Protein AF-A0A5D6YC51-F1 (afdb_monomer_lite)

Foldseek 3Di:
DVCVVPVDPDDDDDLVCLQFVQCPPPVDGDDLLVRLLVLLLVCLLVVPDPVVNLVSNLSNQDDPPDDPPPDPDDPDPDPDPRDDNVCSVPDDDSLSVCVSSPCNVVSVVSVVVVQVVQVVVVQADPLVRDGHDDVVRVVVLCVDPVNVVSVCVVVVD

pLDDT: mean 88.33, std 17.02, range [35.0, 98.38]

Sequence (157 aa):
RVRELSGARSFLVARGALTNASIFRREGMLPYTDVVKEYLKAAAETGNLYHNTKYNLARMIPSRNLEPVGAGREVVSQSAASVSVADLHAIDDDRQMFALWDLQNCYDQTMDRFRAKARTLGLYCNACHVQLANEKEVALHNAGKKHKRRVRDVGAL

Structure (mmCIF, N/CA/C/O backbone):
data_AF-A0A5D6YC51-F1
#
_entry.id   AF-A0A5D6YC51-F1
#
loop_
_atom_site.group_PDB
_atom_site.id
_atom_site.type_symbol
_atom_site.label_atom_id
_atom_site.label_alt_id
_atom_site.label_comp_id
_atom_site.label_asym_id
_atom_site.label_entity_id
_atom_site.label_seq_id
_atom_site.pdbx_PDB_ins_code
_atom_site.Cartn_x
_atom_site.Cartn_y
_atom_site.Cartn_z
_atom_site.occupancy
_atom_site.B_iso_or_equiv
_atom_site.auth_seq_id
_atom_site.auth_comp_id
_atom_site.auth_asym_id
_atom_site.auth_atom_id
_atom_site.pdbx_PDB_model_num
ATOM 1 N N . ARG A 1 1 ? -25.758 0.175 23.228 1.00 77.12 1 ARG A N 1
ATOM 2 C CA . ARG A 1 1 ? -25.486 1.596 23.569 1.00 77.12 1 ARG A CA 1
ATOM 3 C C . ARG A 1 1 ? -25.733 2.596 22.430 1.00 77.12 1 ARG A C 1
ATOM 5 O O . ARG A 1 1 ? -26.756 3.254 22.472 1.00 77.12 1 ARG A O 1
ATOM 12 N N . VAL A 1 2 ? -24.876 2.753 21.403 1.00 86.19 2 VAL A N 1
ATOM 13 C CA . VAL A 1 2 ? -25.071 3.825 20.377 1.00 86.19 2 VAL A CA 1
ATOM 14 C C . VAL A 1 2 ? -26.384 3.666 19.590 1.00 86.19 2 VAL A C 1
ATOM 16 O O . VAL A 1 2 ? -27.072 4.648 19.322 1.00 86.19 2 VAL A O 1
ATOM 19 N N . ARG A 1 3 ? -26.774 2.422 19.285 1.00 88.94 3 ARG A N 1
ATOM 20 C CA . ARG A 1 3 ? -28.064 2.089 18.657 1.00 88.94 3 ARG A CA 1
ATOM 21 C C . ARG A 1 3 ? -29.269 2.516 19.497 1.00 88.94 3 ARG A C 1
ATOM 23 O O . ARG A 1 3 ? -30.167 3.151 18.966 1.00 88.94 3 ARG A O 1
ATOM 30 N N . GLU A 1 4 ? -29.261 2.208 20.792 1.00 93.62 4 GLU A N 1
ATOM 31 C CA . GLU A 1 4 ? -30.347 2.576 21.717 1.00 93.62 4 GLU A CA 1
ATOM 32 C C . GLU A 1 4 ? -30.450 4.093 21.888 1.00 93.62 4 GLU A C 1
ATOM 34 O O . GLU A 1 4 ? -31.548 4.629 21.900 1.00 93.62 4 GLU A O 1
ATOM 39 N N . LEU A 1 5 ? -29.310 4.789 21.971 1.00 94.88 5 LEU A N 1
ATOM 40 C CA . LEU A 1 5 ? -29.276 6.239 22.187 1.00 94.88 5 LEU A CA 1
ATOM 41 C C . LEU A 1 5 ? -29.723 7.0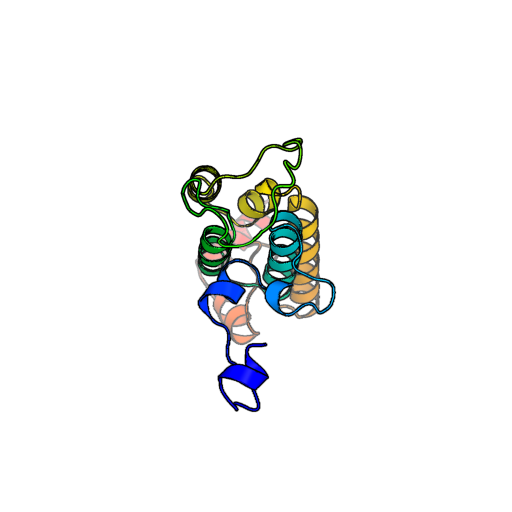48 20.965 1.00 94.88 5 LEU A C 1
ATOM 43 O O . LEU A 1 5 ? -30.289 8.122 21.119 1.00 94.88 5 LEU A O 1
ATOM 47 N N . SER A 1 6 ? -29.424 6.567 19.757 1.00 95.44 6 SER A N 1
ATOM 48 C CA . SER A 1 6 ? -29.693 7.314 18.519 1.00 95.44 6 SER A CA 1
ATOM 49 C C . SER A 1 6 ? -30.962 6.879 17.789 1.00 95.44 6 SER A C 1
ATOM 51 O O . SER A 1 6 ? -31.416 7.592 16.901 1.00 95.44 6 SER A O 1
ATOM 53 N N . GLY A 1 7 ? -31.490 5.684 18.074 1.00 96.19 7 GLY A N 1
ATOM 54 C CA . GLY A 1 7 ? -32.563 5.067 17.288 1.00 96.19 7 GLY A CA 1
ATOM 55 C C . GLY A 1 7 ? -32.157 4.666 15.860 1.00 96.19 7 GLY A C 1
ATOM 56 O O . GLY A 1 7 ? -32.982 4.143 15.111 1.00 96.19 7 GLY A O 1
ATOM 57 N N . ALA A 1 8 ? -30.899 4.874 15.453 1.00 96.56 8 ALA A N 1
ATOM 58 C CA . ALA A 1 8 ? -30.449 4.598 14.094 1.00 96.56 8 ALA A CA 1
ATOM 59 C C . ALA A 1 8 ? -30.197 3.099 13.850 1.00 96.56 8 ALA A C 1
ATOM 61 O O . ALA A 1 8 ? -29.685 2.367 14.702 1.00 96.56 8 ALA A O 1
ATOM 62 N N . ARG A 1 9 ? -30.521 2.630 12.636 1.00 93.81 9 ARG A N 1
ATOM 63 C CA . ARG A 1 9 ? -30.379 1.214 12.242 1.00 93.81 9 ARG A CA 1
ATOM 64 C C . ARG A 1 9 ? -28.948 0.832 11.848 1.00 93.81 9 ARG A C 1
ATOM 66 O O . ARG A 1 9 ? -28.584 -0.344 11.959 1.00 93.81 9 ARG A O 1
ATOM 73 N N . SER A 1 10 ? -28.154 1.797 11.406 1.00 93.69 10 SER A N 1
ATOM 74 C CA . SER A 1 10 ? -26.784 1.623 10.916 1.00 93.69 10 SER A CA 1
ATOM 75 C C . SER A 1 10 ? -25.958 2.877 11.182 1.00 93.69 10 SER A C 1
ATOM 77 O O . SER A 1 10 ? -26.509 3.964 11.341 1.00 93.69 10 SER A O 1
ATOM 79 N N . PHE A 1 11 ? -24.635 2.717 11.212 1.00 92.69 11 PHE A N 1
ATOM 80 C CA . PHE A 1 11 ? -23.693 3.776 11.562 1.00 92.69 11 PHE A CA 1
ATOM 81 C C . PHE A 1 11 ? -22.540 3.816 10.567 1.00 92.69 11 PHE A C 1
ATOM 83 O O . PHE A 1 11 ? -22.054 2.769 10.142 1.00 92.69 11 PHE A O 1
ATOM 90 N N . LEU A 1 12 ? -22.088 5.027 10.248 1.00 94.44 12 LEU A N 1
ATOM 91 C CA . LEU A 1 12 ? -20.850 5.277 9.522 1.00 94.44 12 LEU A CA 1
ATOM 92 C C . LEU A 1 12 ? -19.801 5.765 10.519 1.00 94.44 12 LEU A C 1
ATOM 94 O O . LEU A 1 12 ? -20.035 6.717 11.263 1.00 94.44 12 LEU A O 1
ATOM 98 N N . VAL A 1 13 ? -18.637 5.120 10.525 1.00 93.38 13 VAL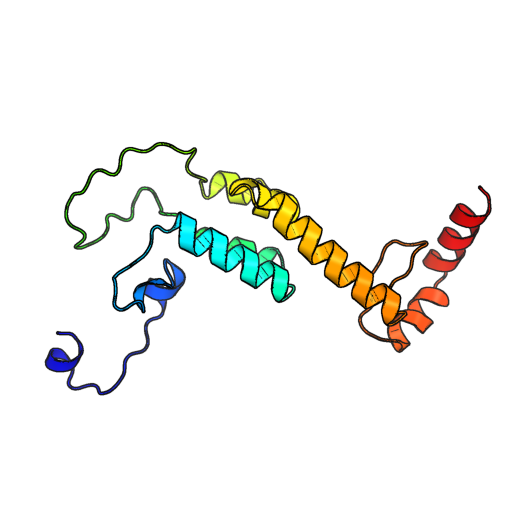 A N 1
ATOM 99 C CA . VAL A 1 13 ? -17.506 5.488 11.380 1.00 93.38 13 VAL A CA 1
ATOM 100 C C . VAL A 1 13 ? -16.348 5.902 10.480 1.00 93.38 13 VAL A C 1
ATOM 102 O O . VAL A 1 13 ? -15.846 5.087 9.718 1.00 93.38 13 VAL A O 1
ATOM 105 N N . ALA A 1 14 ? -15.935 7.171 10.562 1.00 93.25 14 ALA A N 1
ATOM 106 C CA . ALA A 1 14 ? -14.860 7.723 9.732 1.00 93.25 14 ALA A CA 1
ATOM 107 C C . ALA A 1 14 ? -13.536 7.837 10.508 1.00 93.25 14 ALA A C 1
ATOM 109 O O . ALA A 1 14 ? -12.683 6.963 10.414 1.00 93.25 14 ALA A O 1
ATOM 110 N N . ARG A 1 15 ? -13.368 8.883 11.332 1.00 90.50 15 ARG A N 1
ATOM 111 C CA . ARG A 1 15 ? -12.097 9.177 12.031 1.00 90.50 15 ARG A CA 1
ATOM 112 C C . ARG A 1 15 ? -11.571 8.012 12.877 1.00 90.50 15 ARG A C 1
ATOM 114 O O . ARG A 1 15 ? -10.389 7.713 12.803 1.00 90.50 15 ARG A O 1
ATOM 121 N N . GLY A 1 16 ? -12.446 7.330 13.621 1.00 89.75 16 GLY A N 1
ATOM 122 C CA . GLY A 1 16 ? -12.046 6.165 14.422 1.00 89.75 16 GLY A CA 1
ATOM 123 C C . GLY A 1 16 ? -11.516 5.008 13.568 1.00 89.75 16 GLY A C 1
ATOM 124 O O . GLY A 1 16 ? -10.517 4.394 13.923 1.00 89.75 16 GLY A O 1
ATOM 125 N N . ALA A 1 17 ? -12.131 4.772 12.406 1.00 93.69 17 ALA A N 1
ATOM 126 C CA . ALA A 1 17 ? -11.702 3.737 11.469 1.00 93.69 17 ALA A CA 1
ATOM 127 C C . ALA A 1 17 ? -10.396 4.097 10.742 1.00 93.69 17 ALA A C 1
ATOM 129 O O . ALA A 1 17 ? -9.606 3.203 10.457 1.00 93.69 17 ALA A O 1
ATOM 130 N N . LEU A 1 18 ? -10.145 5.389 10.483 1.00 92.12 18 LEU A N 1
ATOM 131 C CA . LEU A 1 18 ? -8.873 5.861 9.916 1.00 92.12 18 LEU A CA 1
ATOM 132 C C . LEU A 1 18 ? -7.691 5.611 10.858 1.00 92.12 18 LEU A C 1
ATOM 134 O O . LEU A 1 18 ? -6.608 5.271 10.396 1.00 92.12 18 LEU A O 1
ATOM 138 N N . THR A 1 19 ? -7.892 5.783 12.166 1.00 93.75 19 THR A N 1
ATOM 139 C CA . THR A 1 19 ? -6.842 5.524 13.160 1.00 93.75 19 THR A CA 1
ATOM 140 C C . THR A 1 19 ? -6.652 4.037 13.400 1.00 93.75 19 THR A C 1
ATOM 142 O O . THR A 1 19 ? -5.525 3.566 13.513 1.00 93.75 19 THR A O 1
ATOM 145 N N . ASN A 1 20 ? -7.743 3.278 13.483 1.00 95.31 20 ASN A N 1
ATOM 146 C CA . ASN A 1 20 ? -7.659 1.844 13.670 1.00 95.31 20 ASN A CA 1
ATOM 147 C C . ASN A 1 20 ? -8.907 1.154 13.099 1.00 95.31 20 ASN A C 1
ATOM 149 O O . ASN A 1 20 ? -9.976 1.134 13.714 1.00 95.31 20 ASN A O 1
ATOM 153 N N . ALA A 1 21 ? -8.746 0.533 11.929 1.00 95.94 21 ALA A N 1
ATOM 154 C CA . ALA A 1 21 ? -9.823 -0.163 11.228 1.00 95.94 21 ALA A CA 1
ATOM 155 C C . ALA A 1 21 ? -10.397 -1.354 12.019 1.00 95.94 21 ALA A C 1
ATOM 157 O O . ALA A 1 21 ? -11.519 -1.789 11.763 1.00 95.94 21 ALA A O 1
ATOM 158 N N . SER A 1 22 ? -9.678 -1.853 13.030 1.00 96.75 22 SER A N 1
ATOM 159 C CA . SER A 1 22 ? -10.166 -2.924 13.901 1.00 96.75 22 SER A CA 1
ATOM 160 C C . SER A 1 22 ? -11.309 -2.497 14.834 1.00 96.75 22 SER A C 1
ATOM 162 O O . SER A 1 22 ? -11.893 -3.354 15.489 1.00 96.75 22 SER A O 1
ATOM 164 N N . ILE A 1 23 ? -11.704 -1.215 14.843 1.00 94.56 23 ILE A N 1
ATOM 165 C CA . ILE A 1 23 ? -12.900 -0.715 15.549 1.00 94.56 23 ILE A CA 1
ATOM 166 C C . ILE A 1 23 ? -14.195 -1.457 15.171 1.00 94.56 23 ILE A C 1
ATOM 168 O O . ILE A 1 23 ? -15.165 -1.437 15.925 1.00 94.56 23 ILE A O 1
ATOM 172 N N . PHE A 1 24 ? -14.218 -2.126 14.016 1.00 94.94 24 PHE A N 1
ATOM 173 C CA . PHE A 1 24 ? -15.358 -2.924 13.563 1.00 94.94 24 PHE A CA 1
ATOM 174 C C . PHE A 1 24 ? -15.344 -4.383 14.050 1.00 94.94 24 PHE A C 1
ATOM 176 O O . PHE A 1 24 ? -16.310 -5.107 13.803 1.00 94.94 24 PHE A O 1
ATOM 183 N N . ARG A 1 25 ? -14.281 -4.837 14.727 1.00 95.69 25 ARG A N 1
ATOM 184 C CA . ARG A 1 25 ? -14.197 -6.198 15.275 1.00 95.69 25 ARG A CA 1
ATOM 185 C C . ARG A 1 25 ? -15.140 -6.366 16.459 1.00 95.69 25 ARG A C 1
ATOM 187 O O . ARG A 1 25 ? -15.223 -5.501 17.329 1.00 95.69 25 ARG A O 1
ATOM 194 N N . ARG A 1 26 ? -15.809 -7.518 16.524 1.00 93.00 26 ARG A N 1
ATOM 195 C CA . ARG A 1 26 ? -16.683 -7.856 17.659 1.00 93.00 26 ARG A CA 1
ATOM 196 C C . ARG A 1 26 ? -15.878 -8.175 18.915 1.00 93.00 26 ARG A C 1
ATOM 198 O O . ARG A 1 26 ? -16.332 -7.888 20.013 1.00 93.00 26 ARG A O 1
ATOM 205 N N . GLU A 1 27 ? -14.684 -8.727 18.733 1.00 95.62 27 GLU A N 1
ATOM 206 C CA . GLU A 1 27 ? -13.757 -9.172 19.777 1.00 95.62 27 GLU A CA 1
ATOM 207 C C . GLU A 1 27 ? -12.987 -8.009 20.421 1.00 95.62 27 GLU A C 1
ATOM 209 O O . GLU A 1 27 ? -12.218 -8.221 21.353 1.00 95.62 27 GLU A O 1
ATOM 214 N N . GLY A 1 28 ? -13.179 -6.786 19.921 1.00 92.38 28 GLY A N 1
ATOM 215 C CA . GLY A 1 28 ? -12.452 -5.600 20.350 1.00 92.38 28 GLY A CA 1
ATOM 216 C C . GLY A 1 28 ? -11.332 -5.197 19.394 1.00 92.38 28 GLY A C 1
ATOM 217 O O . GLY A 1 28 ? -11.000 -5.894 18.429 1.00 92.38 28 GLY A O 1
ATOM 218 N N . MET A 1 29 ? -10.784 -4.012 19.660 1.00 94.38 29 MET A N 1
ATOM 219 C CA . MET A 1 29 ? -9.730 -3.414 18.849 1.00 94.38 29 MET A CA 1
ATOM 220 C C . MET A 1 29 ? -8.413 -4.176 19.012 1.00 94.38 29 MET A C 1
ATOM 222 O O . MET A 1 29 ? -8.044 -4.578 20.111 1.00 94.38 29 MET A O 1
ATOM 226 N N . LEU A 1 30 ? -7.691 -4.328 17.908 1.00 95.38 30 LEU A N 1
ATOM 227 C CA . LEU A 1 30 ? -6.329 -4.844 17.881 1.00 95.38 30 LEU A CA 1
ATOM 228 C C . LEU A 1 30 ? -5.313 -3.733 18.182 1.00 95.38 30 LEU A C 1
ATOM 230 O O . LEU A 1 30 ? -5.593 -2.557 17.902 1.00 95.38 30 LEU A O 1
ATOM 234 N N . PRO A 1 31 ? -4.107 -4.094 18.657 1.00 94.94 31 PRO A N 1
ATOM 235 C CA . PRO A 1 31 ? -2.963 -3.192 18.670 1.00 94.94 31 PRO A CA 1
ATOM 236 C C . PRO A 1 31 ? -2.738 -2.549 17.294 1.00 94.94 31 PRO A C 1
ATOM 238 O O . PRO A 1 31 ? -2.859 -3.204 16.257 1.00 94.94 31 PRO A O 1
ATOM 241 N N . TYR A 1 32 ? -2.385 -1.258 17.269 1.00 93.44 32 TYR A N 1
ATOM 242 C CA . TYR A 1 32 ? -2.190 -0.534 16.004 1.00 93.44 32 TYR A CA 1
ATOM 243 C C . TYR A 1 32 ? -1.092 -1.169 15.136 1.00 93.44 32 TYR A C 1
ATOM 245 O O . TYR A 1 32 ? -1.184 -1.136 13.914 1.00 93.44 32 TYR A O 1
ATOM 253 N N . THR A 1 33 ? -0.079 -1.781 15.759 1.00 94.56 33 THR A N 1
ATOM 254 C CA . THR A 1 33 ? 1.021 -2.469 15.072 1.00 94.56 33 THR A CA 1
ATOM 255 C C . THR A 1 33 ? 0.519 -3.596 14.180 1.00 94.56 33 THR A C 1
ATOM 257 O O . THR A 1 33 ? 0.999 -3.748 13.059 1.00 94.56 33 THR A O 1
ATOM 260 N N . ASP A 1 34 ? -0.470 -4.355 14.646 1.00 95.69 34 ASP A N 1
ATOM 261 C CA . ASP A 1 34 ? -1.028 -5.484 13.901 1.00 95.69 34 ASP A CA 1
ATOM 262 C C . ASP A 1 34 ? -1.855 -4.974 12.720 1.00 95.69 34 ASP A C 1
ATOM 264 O O . ASP A 1 34 ? -1.739 -5.463 11.599 1.00 95.69 34 ASP A O 1
ATOM 268 N N . VAL A 1 35 ? -2.628 -3.914 12.956 1.00 97.00 35 VAL A N 1
ATOM 269 C CA . VAL A 1 35 ? -3.453 -3.253 11.937 1.00 97.00 35 VAL A CA 1
ATOM 270 C C . VAL A 1 35 ? -2.584 -2.641 10.841 1.00 97.00 35 VAL A C 1
ATOM 272 O O . VAL A 1 35 ? -2.898 -2.791 9.663 1.00 97.00 35 VAL A O 1
ATOM 275 N N . VAL A 1 36 ? -1.470 -2.003 11.209 1.00 97.31 36 VAL A N 1
ATOM 276 C CA . VAL A 1 36 ? -0.493 -1.456 10.260 1.00 97.31 36 VAL A CA 1
ATOM 277 C C . VAL A 1 36 ? 0.123 -2.561 9.408 1.00 97.31 36 VAL A C 1
ATOM 279 O O . VAL A 1 36 ? 0.187 -2.415 8.188 1.00 97.31 36 VAL A O 1
ATOM 282 N N . LYS A 1 37 ? 0.542 -3.678 10.016 1.00 97.75 37 LYS A N 1
ATOM 283 C CA . LYS A 1 37 ? 1.134 -4.803 9.279 1.00 97.75 37 LYS A CA 1
ATOM 284 C C . LYS A 1 37 ? 0.161 -5.388 8.254 1.00 97.75 37 LYS A C 1
ATOM 286 O O . LYS A 1 37 ? 0.555 -5.623 7.115 1.00 97.75 37 LYS A O 1
ATOM 291 N N . GLU A 1 38 ? -1.102 -5.582 8.625 1.00 98.00 38 GLU A N 1
ATOM 292 C CA . GLU A 1 38 ? -2.129 -6.071 7.694 1.00 98.00 38 GLU A CA 1
ATOM 293 C C . GLU A 1 38 ? -2.469 -5.040 6.608 1.00 98.00 38 GLU A C 1
ATOM 295 O O . GLU A 1 38 ? -2.596 -5.394 5.436 1.00 98.00 38 GLU A O 1
ATOM 300 N N . TYR A 1 39 ? -2.534 -3.752 6.957 1.00 98.12 39 TYR A N 1
ATOM 301 C CA . TYR A 1 39 ? -2.734 -2.681 5.980 1.00 98.12 39 TYR A CA 1
ATOM 302 C C . TYR A 1 39 ? -1.595 -2.614 4.952 1.00 98.12 39 TYR A C 1
ATOM 304 O O . TYR A 1 39 ? -1.860 -2.488 3.759 1.00 98.12 39 TYR A O 1
ATOM 312 N N . LEU A 1 40 ? -0.337 -2.737 5.387 1.00 98.38 40 LEU A N 1
ATOM 313 C CA . LEU A 1 40 ? 0.829 -2.764 4.500 1.00 98.38 40 LEU A CA 1
ATOM 314 C C . LEU A 1 40 ? 0.767 -3.939 3.520 1.00 98.38 40 LEU A C 1
ATOM 316 O O . LEU A 1 40 ? 0.971 -3.747 2.323 1.00 98.38 40 LEU A O 1
ATOM 320 N N . L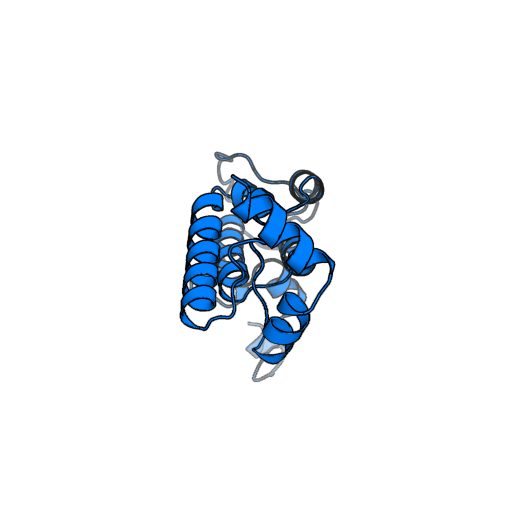YS A 1 41 ? 0.423 -5.143 3.990 1.00 98.19 41 LYS A N 1
ATOM 321 C CA . LYS A 1 41 ? 0.238 -6.309 3.108 1.00 98.19 41 LYS A CA 1
ATOM 322 C C . LYS A 1 41 ? -0.838 -6.046 2.054 1.00 98.19 41 LYS A C 1
ATOM 324 O O . LYS A 1 41 ? -0.575 -6.227 0.868 1.00 98.19 41 LYS A O 1
ATOM 329 N N . ALA A 1 42 ? -2.000 -5.536 2.467 1.00 98.00 42 ALA A N 1
ATOM 330 C CA . ALA A 1 42 ? -3.071 -5.178 1.540 1.00 98.00 42 ALA A CA 1
ATOM 331 C C . ALA A 1 42 ? -2.623 -4.102 0.533 1.00 98.00 42 ALA A C 1
ATOM 333 O O . ALA A 1 42 ? -2.870 -4.233 -0.662 1.00 98.00 42 ALA A O 1
ATOM 334 N N . ALA A 1 43 ? -1.902 -3.074 0.992 1.00 98.12 43 ALA A N 1
ATOM 335 C CA . ALA A 1 43 ? -1.367 -2.017 0.139 1.00 98.12 43 ALA A CA 1
ATOM 336 C C . ALA A 1 43 ? -0.398 -2.563 -0.925 1.00 98.12 43 ALA A C 1
ATOM 338 O O . ALA A 1 43 ? -0.483 -2.156 -2.085 1.00 98.12 43 ALA A O 1
ATOM 339 N N . ALA A 1 44 ? 0.478 -3.508 -0.562 1.00 97.44 44 ALA A N 1
ATOM 340 C CA . ALA A 1 44 ? 1.348 -4.185 -1.522 1.00 97.44 44 ALA A CA 1
ATOM 341 C C . ALA A 1 44 ? 0.539 -5.003 -2.537 1.00 97.44 44 ALA A C 1
ATOM 343 O O . ALA A 1 44 ? 0.791 -4.918 -3.737 1.00 97.44 44 ALA A O 1
ATOM 344 N N . GLU A 1 45 ? -0.450 -5.772 -2.082 1.00 96.94 45 GLU A N 1
ATOM 345 C CA . GLU A 1 45 ? -1.270 -6.633 -2.942 1.00 96.94 45 GLU A CA 1
ATOM 346 C C . GLU A 1 45 ? -2.138 -5.864 -3.940 1.00 96.94 45 GLU A C 1
ATOM 348 O O . GLU A 1 45 ? -2.413 -6.367 -5.030 1.00 96.94 45 GLU A O 1
ATOM 353 N N . THR A 1 46 ? -2.545 -4.642 -3.603 1.00 95.69 46 THR A N 1
ATOM 354 C CA . THR A 1 46 ? -3.334 -3.789 -4.498 1.00 95.69 46 THR A CA 1
ATOM 355 C C . THR A 1 46 ? -2.484 -2.821 -5.319 1.00 95.69 46 THR A C 1
ATOM 357 O O . THR A 1 46 ? -3.042 -2.051 -6.096 1.00 95.69 46 THR A O 1
ATOM 360 N N . GLY A 1 47 ? -1.158 -2.804 -5.135 1.00 94.12 47 GLY A N 1
ATOM 361 C CA . GLY A 1 47 ? -0.280 -1.810 -5.762 1.00 94.12 47 GLY A CA 1
ATOM 362 C C . GLY A 1 47 ? -0.629 -0.375 -5.353 1.00 94.12 47 GLY A C 1
ATOM 363 O O . GLY A 1 47 ? -0.645 0.526 -6.191 1.00 94.12 47 GLY A O 1
ATOM 364 N N . ASN A 1 48 ? -0.982 -0.166 -4.082 1.00 97.06 48 ASN A N 1
ATOM 365 C CA . ASN A 1 48 ? -1.365 1.147 -3.575 1.00 97.06 48 ASN A CA 1
ATOM 366 C C . ASN A 1 48 ? -0.184 2.124 -3.651 1.00 97.06 48 ASN A C 1
ATOM 368 O O . ASN A 1 48 ? 0.945 1.769 -3.323 1.00 97.06 48 ASN A O 1
ATOM 372 N N . LEU A 1 49 ? -0.449 3.371 -4.045 1.00 96.38 49 LEU A N 1
ATOM 373 C CA . LEU A 1 49 ? 0.605 4.369 -4.225 1.00 96.38 49 LEU A CA 1
ATOM 374 C C . LEU A 1 49 ? 1.312 4.690 -2.903 1.00 96.38 49 LEU A C 1
ATOM 376 O O . LEU A 1 49 ? 0.646 4.982 -1.907 1.00 96.38 49 LEU A O 1
ATOM 380 N N . TYR A 1 50 ? 2.64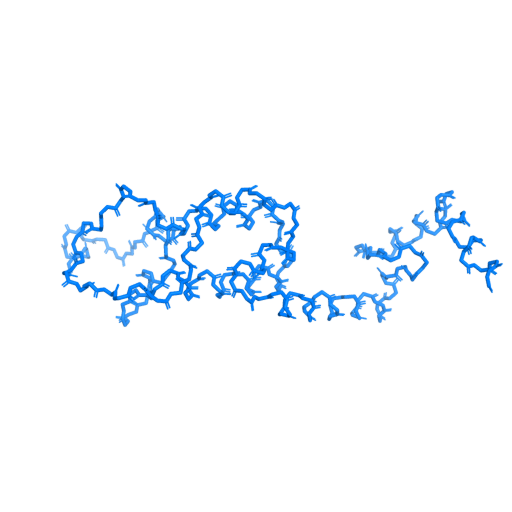5 4.755 -2.941 1.00 97.12 50 TYR A N 1
ATOM 381 C CA . TYR A 1 50 ? 3.515 5.093 -1.810 1.00 97.12 50 TYR A CA 1
ATOM 382 C C . TYR A 1 50 ? 2.982 6.252 -0.955 1.00 97.12 50 TYR A C 1
ATOM 384 O O . TYR A 1 50 ? 2.754 6.100 0.244 1.00 97.12 50 TYR A O 1
ATOM 392 N N . HIS A 1 51 ? 2.693 7.403 -1.575 1.00 96.81 51 HIS A N 1
ATOM 393 C CA . HIS A 1 51 ? 2.214 8.588 -0.857 1.00 96.81 51 HIS A CA 1
ATOM 394 C C . HIS A 1 51 ? 0.873 8.361 -0.142 1.00 96.81 51 HIS A C 1
ATOM 396 O O . HIS A 1 51 ? 0.675 8.866 0.963 1.00 96.81 51 HIS A O 1
ATOM 402 N N . ASN A 1 52 ? -0.035 7.580 -0.738 1.00 97.19 52 ASN A N 1
ATOM 403 C CA . ASN A 1 52 ? -1.312 7.231 -0.115 1.00 97.19 52 ASN A CA 1
ATOM 404 C C . ASN A 1 52 ? -1.105 6.263 1.059 1.00 97.19 52 ASN A C 1
ATOM 406 O O . ASN A 1 52 ? -1.710 6.416 2.121 1.00 97.19 52 ASN A O 1
ATOM 410 N N . THR A 1 53 ? -0.218 5.281 0.899 1.00 98.00 53 THR A N 1
ATOM 411 C CA . THR A 1 53 ? 0.152 4.356 1.973 1.00 98.00 53 THR A CA 1
ATOM 412 C C . THR A 1 53 ? 0.783 5.110 3.146 1.00 98.00 53 THR A C 1
ATOM 414 O O . THR A 1 53 ? 0.283 5.003 4.265 1.00 98.00 53 THR A O 1
ATOM 417 N N . LYS A 1 54 ? 1.777 5.968 2.885 1.00 97.38 54 LYS A N 1
ATOM 418 C CA . LYS A 1 54 ? 2.448 6.823 3.878 1.00 97.38 54 LYS A CA 1
ATOM 419 C C . LYS A 1 54 ? 1.468 7.740 4.617 1.00 97.38 54 LYS A C 1
ATOM 421 O O . LYS A 1 54 ? 1.524 7.835 5.841 1.00 97.38 54 LYS A O 1
ATOM 426 N N . TYR A 1 55 ? 0.520 8.358 3.908 1.00 96.19 55 TYR A N 1
ATOM 427 C CA . TYR A 1 55 ? -0.520 9.183 4.532 1.00 96.19 55 TYR A CA 1
ATOM 428 C C . TYR A 1 55 ? -1.388 8.391 5.521 1.00 96.19 55 TYR A C 1
ATOM 430 O O . TYR A 1 55 ? -1.608 8.841 6.646 1.00 96.19 55 TYR A O 1
ATOM 438 N N . ASN A 1 56 ? -1.877 7.212 5.123 1.00 96.44 56 ASN A N 1
ATOM 439 C CA . ASN A 1 56 ? -2.735 6.392 5.981 1.00 96.44 56 ASN A CA 1
ATOM 440 C C . ASN A 1 56 ? -1.980 5.861 7.206 1.00 96.44 56 ASN A C 1
ATOM 442 O O . ASN A 1 56 ? -2.512 5.910 8.312 1.00 96.44 56 ASN A O 1
ATOM 446 N N . LEU A 1 57 ? -0.718 5.455 7.048 1.00 96.75 57 LEU A N 1
ATOM 447 C CA . LEU A 1 57 ? 0.125 5.036 8.171 1.00 96.75 57 LEU A CA 1
ATOM 448 C C . LEU A 1 57 ? 0.305 6.151 9.208 1.00 96.75 57 LEU A C 1
ATOM 450 O O . LEU A 1 57 ? 0.166 5.904 10.405 1.00 96.75 57 LEU A O 1
ATOM 454 N N . ALA A 1 58 ? 0.514 7.395 8.768 1.00 95.25 58 ALA A N 1
ATOM 455 C CA . ALA A 1 58 ? 0.635 8.539 9.673 1.00 95.25 58 ALA A CA 1
ATOM 456 C C . ALA A 1 58 ? -0.634 8.787 10.516 1.00 95.25 58 ALA A C 1
ATOM 458 O O . ALA A 1 58 ? -0.552 9.395 11.581 1.00 95.25 58 ALA A O 1
ATOM 459 N N . ARG A 1 59 ? -1.810 8.318 10.067 1.00 95.06 59 ARG A N 1
ATOM 460 C CA . ARG A 1 59 ? -3.072 8.382 10.831 1.00 95.06 59 ARG A CA 1
ATOM 461 C C . ARG A 1 59 ? -3.243 7.235 11.824 1.00 95.06 59 ARG A C 1
ATOM 463 O O . ARG A 1 59 ? -4.019 7.390 12.767 1.00 95.06 59 ARG A O 1
ATOM 470 N N . MET A 1 60 ? -2.546 6.120 11.607 1.00 94.81 60 MET A N 1
ATOM 471 C CA . MET A 1 60 ? -2.585 4.933 12.464 1.00 94.81 60 MET A CA 1
ATOM 472 C C . MET A 1 60 ? -1.558 4.992 13.599 1.00 94.81 60 MET A C 1
ATOM 474 O O . MET A 1 60 ? -1.804 4.439 14.669 1.00 94.81 60 MET A O 1
ATOM 478 N N . ILE A 1 61 ? -0.418 5.664 13.386 1.00 93.44 61 ILE A N 1
ATOM 479 C CA . ILE A 1 61 ? 0.614 5.826 14.418 1.00 93.44 61 ILE A CA 1
ATOM 480 C C . ILE A 1 61 ? 0.052 6.680 15.571 1.00 93.44 61 ILE A C 1
ATOM 482 O O . ILE A 1 61 ? -0.381 7.815 15.340 1.00 93.44 61 ILE A O 1
ATOM 486 N N . PRO A 1 62 ? 0.078 6.181 16.822 1.00 86.94 62 PRO A N 1
ATOM 487 C CA . PRO A 1 62 ? -0.373 6.945 17.975 1.00 86.94 62 PRO A CA 1
ATOM 488 C C . PRO A 1 62 ? 0.427 8.243 18.115 1.00 86.94 62 PRO A C 1
ATOM 490 O O . PRO A 1 62 ? 1.654 8.240 18.220 1.00 86.94 62 PRO A O 1
ATOM 493 N N . SER A 1 63 ? -0.267 9.379 18.141 1.00 77.38 63 SER A N 1
ATOM 494 C CA . SER A 1 63 ? 0.351 10.646 18.527 1.00 77.38 63 SER A CA 1
ATOM 495 C C . SER A 1 63 ? 0.550 10.653 20.040 1.00 77.38 63 SER A C 1
ATOM 497 O O . SER A 1 63 ? -0.382 10.319 20.767 1.00 77.38 63 SER A O 1
ATOM 499 N N . ARG A 1 64 ? 1.712 11.114 20.527 1.00 58.31 64 ARG A N 1
ATOM 500 C CA . ARG A 1 64 ? 2.030 11.237 21.970 1.00 58.31 64 ARG A CA 1
ATOM 501 C C . ARG A 1 64 ? 1.007 12.052 22.793 1.00 58.31 64 ARG A C 1
ATOM 503 O O . ARG A 1 64 ? 1.106 12.064 24.008 1.00 58.31 64 ARG A O 1
ATOM 510 N N . ASN A 1 65 ? 0.041 12.711 22.144 1.00 46.78 65 ASN A N 1
ATOM 511 C CA . ASN A 1 65 ? -0.921 13.638 22.747 1.00 46.78 65 ASN A CA 1
ATOM 512 C C . ASN A 1 65 ? -2.397 13.211 22.604 1.00 46.78 65 ASN A C 1
ATOM 514 O O . ASN A 1 65 ? -3.283 14.019 22.872 1.00 46.78 65 ASN A O 1
ATOM 518 N N . LEU A 1 66 ? -2.693 11.990 22.143 1.00 45.44 66 LEU A N 1
ATOM 519 C CA . LEU A 1 66 ? -4.068 11.479 22.084 1.00 45.44 66 LEU A CA 1
ATOM 520 C C . LEU A 1 66 ? -4.234 10.351 23.100 1.00 45.44 66 LEU A C 1
ATOM 522 O O . LEU A 1 66 ? -4.166 9.173 22.759 1.00 45.44 66 LEU A O 1
ATOM 526 N N . GLU A 1 67 ? -4.454 10.742 24.354 1.00 38.81 67 GLU A N 1
ATOM 527 C CA . GLU A 1 67 ? -4.971 9.844 25.385 1.00 38.81 67 GLU A CA 1
ATOM 528 C C . GLU A 1 67 ? -6.259 9.179 24.864 1.00 38.81 67 GLU A C 1
ATOM 530 O O . GLU A 1 67 ? -7.167 9.878 24.391 1.00 38.81 67 GLU A O 1
ATOM 535 N N . PRO A 1 68 ? -6.388 7.845 24.924 1.00 46.03 68 PRO A N 1
ATOM 536 C CA . PRO A 1 68 ? -7.629 7.196 24.557 1.00 46.03 68 PRO A CA 1
ATOM 537 C C . PRO A 1 68 ? -8.686 7.552 25.605 1.00 46.03 68 PRO A C 1
ATOM 539 O O . PRO A 1 68 ? -8.634 7.102 26.749 1.00 46.03 68 PRO A O 1
ATOM 542 N N . VAL A 1 69 ? -9.686 8.343 25.211 1.00 44.88 69 VAL A N 1
ATOM 543 C CA . VAL A 1 69 ? -10.913 8.508 25.998 1.00 44.88 69 VAL A CA 1
ATOM 544 C C . VAL A 1 69 ? -11.566 7.129 26.135 1.00 44.88 69 VAL A C 1
ATOM 546 O O . VAL A 1 69 ? -12.228 6.647 25.219 1.00 44.88 69 VAL A O 1
ATOM 549 N N . GLY A 1 70 ? -11.362 6.492 27.291 1.00 41.75 70 GLY A N 1
ATOM 550 C CA . GLY A 1 70 ? -12.149 5.349 27.756 1.00 41.75 70 GLY A CA 1
ATOM 551 C C . GLY A 1 70 ? -11.495 3.965 27.725 1.00 41.75 70 GLY A C 1
ATOM 552 O O . GLY A 1 70 ? -12.191 3.004 28.045 1.00 41.75 70 GLY A O 1
ATOM 553 N N . ALA A 1 71 ? -10.209 3.819 27.393 1.00 43.34 71 ALA A N 1
ATOM 554 C CA . ALA A 1 71 ? -9.533 2.527 27.541 1.00 43.34 71 ALA A CA 1
ATOM 555 C C . ALA A 1 71 ? -8.933 2.413 28.949 1.00 43.34 71 ALA A C 1
ATOM 557 O O . ALA A 1 71 ? -8.057 3.187 29.330 1.00 43.34 71 ALA A O 1
ATOM 558 N N . GLY A 1 72 ? -9.456 1.466 29.730 1.00 37.88 72 GLY A N 1
ATOM 559 C CA . GLY A 1 72 ? -8.926 1.089 31.033 1.00 37.88 72 GLY A CA 1
ATOM 560 C C . GLY A 1 72 ? -7.412 0.880 30.995 1.00 37.88 72 GLY A C 1
ATOM 561 O O . GLY A 1 72 ? -6.833 0.438 30.006 1.00 37.88 72 GLY A O 1
ATOM 562 N N . ARG A 1 73 ? -6.790 1.275 32.098 1.00 40.28 73 ARG A N 1
ATOM 563 C CA . ARG A 1 73 ? -5.354 1.415 32.299 1.00 40.28 73 ARG A CA 1
ATOM 564 C C . ARG A 1 73 ? -4.682 0.039 32.355 1.00 40.28 73 ARG A C 1
ATOM 566 O O . ARG A 1 73 ? -4.476 -0.488 33.440 1.00 40.28 73 ARG A O 1
ATOM 573 N N . GLU A 1 74 ? -4.308 -0.519 31.210 1.00 35.00 74 GLU A N 1
ATOM 574 C CA . GLU A 1 74 ? -3.282 -1.563 31.152 1.00 35.00 74 GLU A CA 1
ATOM 575 C C . GLU A 1 74 ? -2.015 -0.980 30.534 1.00 35.00 74 GLU A C 1
ATOM 577 O O . GLU A 1 74 ? -1.949 -0.626 29.358 1.00 35.00 74 GLU A O 1
ATOM 582 N N . VAL A 1 75 ? -1.006 -0.821 31.390 1.00 37.50 75 VAL A N 1
ATOM 583 C CA . VAL A 1 75 ? 0.350 -0.436 31.011 1.00 37.50 75 VAL A CA 1
ATOM 584 C C . VAL A 1 75 ? 0.946 -1.622 30.260 1.00 37.50 75 VAL A C 1
ATOM 586 O O . VAL A 1 75 ? 1.526 -2.524 30.860 1.00 37.50 75 VAL A O 1
ATOM 589 N N . VAL A 1 76 ? 0.764 -1.653 28.941 1.00 41.66 76 VAL A N 1
ATOM 590 C CA . VAL A 1 76 ? 1.478 -2.602 28.087 1.00 41.66 76 VAL A CA 1
ATOM 591 C C . VAL A 1 76 ? 2.948 -2.194 28.098 1.00 41.66 76 VAL A C 1
ATOM 593 O O . VAL A 1 76 ? 3.317 -1.117 27.627 1.00 41.66 76 VAL A O 1
ATOM 596 N N . SER A 1 77 ? 3.768 -3.054 28.702 1.00 38.38 77 SER A N 1
ATOM 597 C CA . SER A 1 77 ? 5.225 -2.964 28.714 1.00 38.38 77 SER A CA 1
ATOM 598 C C . SER A 1 77 ? 5.737 -2.774 27.283 1.00 38.38 77 SER A C 1
ATOM 600 O O . SER A 1 77 ? 5.511 -3.609 26.408 1.00 38.38 77 SER A O 1
ATOM 602 N N . GLN A 1 78 ? 6.363 -1.625 27.032 1.00 42.41 78 GLN A N 1
ATOM 603 C CA . GLN A 1 78 ? 6.918 -1.253 25.737 1.00 42.41 78 GLN A CA 1
ATOM 604 C C . GLN A 1 78 ? 8.169 -2.093 25.453 1.00 42.41 78 GLN A C 1
ATOM 606 O O . GLN A 1 78 ? 9.258 -1.770 25.922 1.00 42.41 78 GLN A O 1
ATOM 611 N N . SER A 1 79 ? 8.025 -3.160 24.668 1.00 45.09 79 SER A N 1
ATOM 612 C CA . SER A 1 79 ? 9.148 -3.958 24.159 1.00 45.09 79 SER A CA 1
ATOM 613 C C . SER A 1 79 ? 8.995 -4.280 22.666 1.00 45.09 79 SER A C 1
ATOM 615 O O . SER A 1 79 ? 8.693 -5.394 22.262 1.00 45.09 79 SER A O 1
ATOM 617 N N . ALA A 1 80 ? 9.202 -3.256 21.840 1.00 49.28 80 ALA A N 1
ATOM 618 C CA . ALA A 1 80 ? 9.706 -3.280 20.460 1.00 49.28 80 ALA A CA 1
ATOM 619 C C . ALA A 1 80 ? 9.772 -1.810 20.014 1.00 49.28 80 ALA A C 1
ATOM 621 O O . ALA A 1 80 ? 8.875 -1.040 20.358 1.00 49.28 80 ALA A O 1
ATOM 622 N N . ALA A 1 81 ? 10.834 -1.395 19.320 1.00 62.84 81 ALA A N 1
ATOM 623 C CA . ALA A 1 81 ? 11.048 -0.004 18.911 1.00 62.84 81 ALA A CA 1
ATOM 624 C C . ALA A 1 81 ? 9.784 0.581 18.250 1.00 62.84 81 ALA A C 1
ATOM 626 O O . ALA A 1 81 ? 9.380 0.151 17.172 1.00 62.84 81 ALA A O 1
ATOM 627 N N . SER A 1 82 ? 9.110 1.520 18.918 1.00 82.56 82 SER A N 1
ATOM 628 C CA . SER A 1 82 ? 7.869 2.090 18.399 1.00 82.56 82 SER A CA 1
ATOM 629 C C . SER A 1 82 ? 8.191 3.048 17.253 1.00 82.56 82 SER A C 1
ATOM 631 O O . SER A 1 82 ? 8.807 4.088 17.493 1.00 82.56 82 SER A O 1
ATOM 633 N N . VAL A 1 83 ? 7.753 2.721 16.037 1.00 90.94 83 VAL A N 1
ATOM 634 C CA . VAL A 1 83 ? 7.875 3.600 14.864 1.00 90.94 83 VAL A CA 1
ATOM 635 C C . VAL A 1 83 ? 7.116 4.900 15.113 1.00 90.94 83 VAL A C 1
ATOM 637 O O . VAL A 1 83 ? 5.929 4.891 15.451 1.00 90.94 83 VAL A O 1
ATOM 640 N N . SER A 1 84 ? 7.793 6.028 14.932 1.00 93.44 84 SER A N 1
ATOM 641 C CA . SER A 1 84 ? 7.207 7.359 15.030 1.00 93.44 84 SER A CA 1
ATOM 642 C C . SER A 1 84 ? 6.825 7.919 13.658 1.00 93.44 84 SER A C 1
ATOM 644 O O . SER A 1 84 ? 7.280 7.464 12.609 1.00 93.44 84 SER A O 1
ATOM 646 N N . VAL A 1 85 ? 6.010 8.977 13.654 1.00 92.94 85 VAL A N 1
ATOM 647 C CA . VAL A 1 85 ? 5.689 9.717 12.420 1.00 92.94 85 VAL A CA 1
ATOM 648 C C . VAL A 1 85 ? 6.948 10.346 11.803 1.00 92.94 85 VAL A C 1
ATOM 650 O O . VAL A 1 85 ? 7.023 10.480 10.586 1.00 92.94 85 VAL A O 1
ATOM 653 N N . ALA A 1 86 ? 7.951 10.700 12.616 1.00 93.56 86 ALA A N 1
ATOM 654 C CA . ALA A 1 86 ? 9.217 11.230 12.116 1.00 93.56 86 ALA A CA 1
ATOM 655 C C . ALA A 1 86 ? 10.004 10.167 11.334 1.00 93.56 86 ALA A C 1
ATOM 657 O O . ALA A 1 86 ? 10.475 10.459 10.237 1.00 93.56 86 ALA A O 1
ATOM 658 N N . ASP A 1 87 ? 10.055 8.931 11.842 1.00 94.94 87 ASP A N 1
ATOM 659 C CA . ASP A 1 87 ? 10.693 7.802 11.148 1.00 94.94 87 ASP A CA 1
ATOM 660 C C . ASP A 1 87 ? 9.998 7.531 9.810 1.00 94.94 87 ASP A C 1
ATOM 662 O O . ASP A 1 87 ? 10.643 7.392 8.773 1.00 94.94 87 ASP A O 1
ATOM 666 N N . LEU A 1 88 ? 8.660 7.556 9.810 1.00 95.50 88 LEU A N 1
ATOM 667 C CA . LEU A 1 88 ? 7.867 7.421 8.592 1.00 95.50 88 LEU A CA 1
ATOM 668 C C . LEU A 1 88 ? 8.096 8.579 7.610 1.00 95.50 88 LEU A C 1
ATOM 670 O O . LEU A 1 88 ? 8.018 8.388 6.402 1.00 95.50 88 LEU A O 1
ATOM 674 N N . HIS A 1 89 ? 8.353 9.799 8.077 1.00 94.25 89 HIS A N 1
ATOM 675 C CA . HIS A 1 89 ? 8.645 10.918 7.184 1.00 94.25 89 HIS A CA 1
ATOM 676 C C . HIS A 1 89 ? 10.029 10.826 6.543 1.00 94.25 89 HIS A C 1
ATOM 678 O O . HIS A 1 89 ? 10.142 11.245 5.394 1.00 94.25 89 HIS A O 1
ATOM 684 N N . ALA A 1 90 ? 11.012 10.246 7.234 1.00 96.44 90 ALA A N 1
ATOM 685 C CA . ALA A 1 90 ? 12.403 10.150 6.790 1.00 96.44 90 ALA A CA 1
ATOM 686 C C . ALA A 1 90 ? 12.658 9.141 5.653 1.00 96.44 90 ALA A C 1
ATOM 688 O O . ALA A 1 90 ? 13.741 9.143 5.077 1.00 96.44 90 ALA A O 1
ATOM 689 N N . ILE A 1 91 ? 11.692 8.275 5.344 1.00 95.94 91 ILE A N 1
ATOM 690 C CA . ILE A 1 91 ? 11.777 7.312 4.237 1.00 95.94 91 ILE A CA 1
ATOM 691 C C . ILE A 1 91 ? 11.288 7.908 2.911 1.00 95.94 91 ILE A C 1
ATOM 693 O O . ILE A 1 91 ? 10.416 8.785 2.903 1.00 95.94 91 ILE A O 1
ATOM 697 N N . ASP A 1 92 ? 11.754 7.350 1.794 1.00 94.44 92 ASP A N 1
ATOM 698 C CA . ASP A 1 92 ? 11.428 7.840 0.445 1.00 94.44 92 ASP A CA 1
ATOM 699 C C . ASP A 1 92 ? 10.930 6.761 -0.529 1.00 94.44 92 ASP A C 1
ATOM 701 O O . ASP A 1 92 ? 10.501 7.092 -1.636 1.00 94.44 92 ASP A O 1
ATOM 705 N N . ASP A 1 93 ? 10.911 5.491 -0.122 1.00 95.62 93 ASP A N 1
ATOM 706 C CA . ASP A 1 93 ? 10.418 4.395 -0.956 1.00 95.62 93 ASP A CA 1
ATOM 707 C C . ASP A 1 93 ? 9.601 3.350 -0.181 1.00 95.62 93 ASP A C 1
ATOM 709 O O . ASP A 1 93 ? 9.656 3.244 1.049 1.00 95.62 93 ASP A O 1
ATOM 713 N N . ASP A 1 94 ? 8.826 2.557 -0.926 1.00 96.75 94 ASP A N 1
ATOM 714 C CA . ASP A 1 94 ? 7.960 1.523 -0.363 1.00 96.75 94 ASP A CA 1
ATOM 715 C C . ASP A 1 94 ? 8.740 0.455 0.409 1.00 96.75 94 ASP A C 1
ATOM 717 O O . ASP A 1 94 ? 8.305 0.014 1.469 1.00 96.75 94 ASP A O 1
ATOM 721 N N . ARG A 1 95 ? 9.922 0.046 -0.056 1.00 97.25 95 ARG A N 1
ATOM 722 C CA . ARG A 1 95 ? 10.681 -1.012 0.616 1.00 97.25 95 ARG A CA 1
ATOM 723 C C . ARG A 1 95 ? 11.162 -0.551 1.993 1.00 97.25 95 ARG A C 1
ATOM 725 O O . ARG A 1 95 ? 11.039 -1.309 2.956 1.00 97.25 95 ARG A O 1
ATOM 732 N N . GLN A 1 96 ? 11.652 0.685 2.103 1.00 97.69 96 GLN A N 1
ATOM 733 C CA . GLN A 1 96 ? 11.984 1.317 3.386 1.00 97.69 96 GLN A CA 1
ATOM 734 C C . GLN A 1 96 ? 10.755 1.443 4.297 1.00 97.69 96 GLN A C 1
ATOM 736 O O . GLN A 1 96 ? 10.844 1.157 5.490 1.00 97.69 96 GLN A O 1
ATOM 741 N N . MET A 1 97 ? 9.594 1.801 3.740 1.00 97.62 97 MET A N 1
ATOM 742 C CA . MET A 1 97 ? 8.335 1.879 4.490 1.00 97.62 97 MET A CA 1
ATOM 743 C C . MET A 1 97 ? 7.937 0.552 5.120 1.00 97.62 97 MET A C 1
ATOM 745 O O . MET A 1 97 ? 7.546 0.514 6.283 1.00 97.62 97 MET A O 1
ATOM 749 N N . PHE A 1 98 ? 8.062 -0.543 4.376 1.00 98.19 98 PHE A N 1
ATOM 750 C CA . PHE A 1 98 ? 7.760 -1.873 4.891 1.00 98.19 98 PHE A CA 1
ATOM 751 C C . PHE A 1 98 ? 8.817 -2.340 5.900 1.00 98.19 98 PHE A C 1
ATOM 753 O O . PHE A 1 98 ? 8.477 -3.042 6.853 1.00 98.19 98 PHE A O 1
ATOM 760 N N . ALA A 1 99 ? 10.077 -1.923 5.742 1.00 97.62 99 ALA A N 1
ATOM 761 C CA . ALA A 1 99 ? 11.156 -2.253 6.672 1.00 97.62 99 ALA A CA 1
ATOM 762 C C . ALA A 1 99 ? 10.936 -1.688 8.086 1.00 97.62 99 ALA A C 1
ATOM 764 O O . ALA A 1 99 ? 11.359 -2.320 9.047 1.00 97.62 99 ALA A O 1
ATOM 765 N N . LEU A 1 100 ? 10.217 -0.565 8.236 1.00 96.81 100 LEU A N 1
ATOM 766 C CA . LEU A 1 100 ? 9.861 -0.011 9.553 1.00 96.81 100 LEU A CA 1
ATOM 767 C C . LEU A 1 100 ? 9.060 -0.997 10.431 1.00 96.81 100 LEU A C 1
ATOM 769 O O . LEU A 1 100 ? 9.059 -0.862 11.650 1.00 96.81 100 LEU A O 1
ATOM 773 N N . TRP A 1 101 ? 8.395 -1.992 9.831 1.00 96.56 101 TRP A N 1
ATOM 774 C CA . TRP A 1 101 ? 7.640 -3.039 10.535 1.00 96.56 101 TRP A CA 1
ATOM 775 C C . TRP A 1 101 ? 8.130 -4.462 10.215 1.00 96.56 101 TRP A C 1
ATOM 777 O O . TRP A 1 101 ? 7.360 -5.414 10.367 1.00 96.56 101 TRP A O 1
ATOM 787 N N . ASP A 1 102 ? 9.383 -4.609 9.770 1.00 97.19 102 ASP A N 1
ATOM 788 C CA . ASP A 1 102 ? 10.009 -5.886 9.389 1.00 97.19 102 ASP A CA 1
ATOM 789 C C . ASP A 1 102 ? 9.289 -6.631 8.243 1.00 97.19 102 ASP A C 1
ATOM 791 O O . ASP A 1 102 ? 9.242 -7.864 8.195 1.00 97.19 102 ASP A O 1
ATOM 795 N N . LEU A 1 103 ? 8.697 -5.891 7.298 1.00 97.75 103 LEU A N 1
ATOM 796 C CA . LEU A 1 103 ? 7.928 -6.440 6.172 1.00 97.75 103 LEU A CA 1
ATOM 797 C C . LEU A 1 103 ? 8.607 -6.294 4.801 1.00 97.75 103 LEU A C 1
ATOM 799 O O . LEU A 1 103 ? 7.989 -6.606 3.782 1.00 97.75 103 LEU A O 1
ATOM 803 N N . GLN A 1 104 ? 9.870 -5.873 4.736 1.00 97.75 104 GLN A N 1
ATOM 804 C CA . GLN A 1 104 ? 10.616 -5.698 3.482 1.00 97.75 104 GLN A CA 1
ATOM 805 C C . GLN A 1 104 ? 10.620 -6.963 2.611 1.00 97.75 104 GLN A C 1
ATOM 807 O O . GLN A 1 104 ? 10.409 -6.884 1.406 1.00 97.75 104 GLN A O 1
ATOM 812 N N . ASN A 1 105 ? 10.750 -8.144 3.223 1.00 97.69 105 ASN A N 1
ATOM 813 C CA . ASN A 1 105 ? 10.737 -9.412 2.489 1.00 97.69 105 ASN A CA 1
ATOM 814 C C . ASN A 1 105 ? 9.349 -9.724 1.907 1.00 97.69 105 ASN A C 1
ATOM 816 O O . ASN A 1 105 ? 9.244 -10.268 0.812 1.00 97.69 105 ASN A O 1
ATOM 820 N N . CYS A 1 106 ? 8.277 -9.366 2.621 1.00 96.62 106 CYS A N 1
ATOM 821 C CA . CYS A 1 106 ? 6.906 -9.530 2.137 1.00 96.62 106 CYS A CA 1
ATOM 822 C C . CYS A 1 106 ? 6.630 -8.611 0.935 1.00 96.62 106 CYS A C 1
ATOM 824 O O . CYS A 1 106 ? 6.015 -9.033 -0.052 1.00 96.62 106 CYS A O 1
ATOM 826 N N . TYR A 1 107 ? 7.138 -7.378 0.991 1.00 97.69 107 TYR A N 1
ATOM 827 C CA . TYR A 1 107 ? 7.085 -6.444 -0.129 1.00 97.69 107 TYR A CA 1
ATOM 828 C C . TYR A 1 107 ? 7.852 -6.977 -1.343 1.00 97.69 107 TYR A C 1
ATOM 830 O O . TYR A 1 107 ? 7.275 -7.087 -2.426 1.00 97.69 107 TYR A O 1
ATOM 838 N N . ASP A 1 108 ? 9.110 -7.387 -1.149 1.00 97.25 108 ASP A N 1
ATOM 839 C CA . ASP A 1 108 ? 9.974 -7.912 -2.211 1.00 97.25 108 ASP A CA 1
ATOM 840 C C . ASP A 1 108 ? 9.315 -9.123 -2.908 1.00 97.25 108 ASP A C 1
ATOM 842 O O . ASP A 1 108 ? 9.186 -9.142 -4.133 1.00 97.25 108 ASP A O 1
ATOM 846 N N . GLN A 1 109 ? 8.763 -10.073 -2.140 1.00 97.25 109 GLN A N 1
ATOM 847 C CA . GLN A 1 109 ? 8.021 -11.226 -2.675 1.00 97.25 109 GLN A CA 1
ATOM 848 C C . GLN A 1 109 ? 6.790 -10.820 -3.500 1.00 97.25 109 GLN A C 1
ATOM 850 O O . GLN A 1 109 ? 6.499 -11.417 -4.541 1.00 97.25 109 GLN A O 1
ATOM 855 N N . THR A 1 110 ? 6.049 -9.806 -3.049 1.00 97.06 110 THR A N 1
ATOM 856 C CA . THR A 1 110 ? 4.864 -9.311 -3.763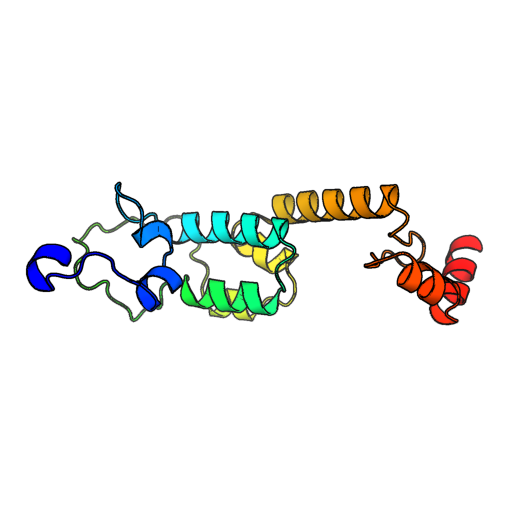 1.00 97.06 110 THR A CA 1
ATOM 857 C C . THR A 1 110 ? 5.256 -8.632 -5.074 1.00 97.06 110 THR A C 1
ATOM 859 O O . THR A 1 110 ? 4.645 -8.895 -6.113 1.00 97.06 110 THR A O 1
ATOM 862 N N . MET A 1 111 ? 6.319 -7.826 -5.057 1.00 95.00 111 MET A N 1
ATOM 863 C CA . MET A 1 111 ? 6.856 -7.184 -6.256 1.00 95.00 111 MET A CA 1
ATOM 864 C C . MET A 1 111 ? 7.394 -8.204 -7.258 1.00 95.00 111 MET A C 1
ATOM 866 O O . MET A 1 111 ? 7.142 -8.077 -8.456 1.00 95.00 111 MET A O 1
ATOM 870 N N . ASP A 1 112 ? 8.077 -9.250 -6.796 1.00 95.31 112 ASP A N 1
ATOM 871 C CA . ASP A 1 112 ? 8.565 -10.315 -7.670 1.00 95.31 112 ASP A CA 1
ATOM 872 C C . ASP A 1 112 ? 7.422 -11.110 -8.297 1.00 95.31 112 ASP A C 1
ATOM 874 O O . ASP A 1 112 ? 7.464 -11.399 -9.495 1.00 95.31 112 ASP A O 1
ATOM 878 N N . ARG A 1 113 ? 6.342 -11.369 -7.549 1.00 96.00 113 ARG A N 1
ATOM 879 C CA . ARG A 1 113 ? 5.118 -11.969 -8.099 1.00 96.00 113 ARG A CA 1
ATOM 880 C C . ARG A 1 113 ? 4.504 -11.098 -9.199 1.00 96.00 113 ARG A C 1
ATOM 882 O O . ARG A 1 113 ? 4.109 -11.624 -10.241 1.00 96.00 113 ARG A O 1
ATOM 889 N N . PHE A 1 114 ? 4.440 -9.780 -9.009 1.00 94.75 114 PHE A N 1
ATOM 890 C CA . PHE A 1 114 ? 3.939 -8.866 -10.040 1.00 94.75 114 PHE A CA 1
ATOM 891 C C . PHE A 1 114 ? 4.847 -8.800 -11.260 1.00 94.75 114 PHE A C 1
ATOM 893 O O . PHE A 1 114 ? 4.348 -8.906 -12.379 1.00 94.75 114 PHE A O 1
ATOM 900 N N . ARG A 1 115 ? 6.167 -8.725 -11.071 1.00 94.38 115 ARG A N 1
ATOM 901 C CA . ARG A 1 115 ? 7.139 -8.762 -12.172 1.00 94.38 115 ARG A CA 1
ATOM 902 C C . ARG A 1 115 ? 7.062 -10.075 -12.942 1.00 94.38 115 ARG A C 1
ATOM 904 O O . ARG A 1 115 ? 7.073 -10.051 -14.169 1.00 94.38 115 ARG A O 1
ATOM 911 N N . ALA A 1 116 ? 6.951 -11.210 -12.253 1.00 95.38 116 ALA A N 1
ATOM 912 C CA . ALA A 1 116 ? 6.791 -12.518 -12.879 1.00 95.38 116 ALA A CA 1
ATOM 913 C C . ALA A 1 116 ? 5.512 -12.568 -13.724 1.00 95.38 116 ALA A C 1
ATOM 915 O O . ALA A 1 116 ? 5.572 -12.931 -14.896 1.00 95.38 116 ALA A O 1
ATOM 916 N N . LYS A 1 117 ? 4.381 -12.108 -13.177 1.00 95.50 117 LYS A N 1
ATOM 917 C CA . LYS A 1 117 ? 3.116 -12.009 -13.918 1.00 95.50 117 LYS A CA 1
ATOM 918 C C . LYS A 1 117 ? 3.206 -11.042 -15.104 1.00 95.50 117 LYS A C 1
ATOM 920 O O . LYS A 1 117 ? 2.689 -11.327 -16.176 1.00 95.50 117 LYS A O 1
ATOM 925 N N . ALA A 1 118 ? 3.876 -9.906 -14.949 1.00 95.38 118 ALA A N 1
ATOM 926 C CA . ALA A 1 118 ? 4.085 -8.972 -16.047 1.00 95.38 118 ALA A CA 1
ATOM 927 C C . ALA A 1 118 ? 4.948 -9.592 -17.155 1.00 95.38 118 ALA A C 1
ATOM 929 O O . ALA A 1 118 ? 4.642 -9.419 -18.329 1.00 95.38 118 ALA A O 1
ATOM 930 N N . ARG A 1 119 ? 5.982 -10.370 -16.808 1.00 95.12 119 ARG A N 1
ATOM 931 C CA . ARG A 1 119 ? 6.797 -11.114 -17.782 1.00 95.12 119 ARG A CA 1
ATOM 932 C C . ARG A 1 119 ? 5.975 -12.147 -18.543 1.00 95.12 119 ARG A C 1
ATOM 934 O O . ARG A 1 119 ? 6.081 -12.189 -19.763 1.00 95.12 119 ARG A O 1
ATOM 941 N N . THR A 1 120 ? 5.148 -12.943 -17.859 1.00 96.31 120 THR A N 1
ATOM 942 C CA . THR A 1 120 ? 4.310 -13.953 -18.531 1.00 96.31 120 THR A CA 1
ATOM 943 C C . THR A 1 120 ? 3.289 -13.326 -19.476 1.00 96.31 120 THR A C 1
ATOM 945 O O . THR A 1 120 ? 2.939 -13.935 -20.479 1.00 96.31 120 THR A O 1
ATOM 948 N N . LEU A 1 121 ? 2.854 -12.097 -19.191 1.00 96.00 121 LEU A N 1
ATOM 949 C CA . LEU A 1 121 ? 1.947 -11.325 -20.040 1.00 96.00 121 LEU A CA 1
ATOM 950 C C . LEU A 1 121 ? 2.662 -10.482 -21.113 1.00 96.00 121 LEU A C 1
ATOM 952 O O . LEU A 1 121 ? 2.001 -9.744 -21.834 1.00 96.00 121 LEU A O 1
ATOM 956 N N . GLY A 1 122 ? 3.996 -10.527 -21.214 1.00 95.81 122 GLY A N 1
ATOM 957 C CA . GLY A 1 122 ? 4.749 -9.683 -22.156 1.00 95.81 122 GLY A CA 1
ATOM 958 C C . GLY A 1 122 ? 4.738 -8.184 -21.815 1.00 95.81 122 GLY A C 1
ATOM 959 O O . GLY A 1 122 ? 5.081 -7.350 -22.647 1.00 95.81 122 GLY A O 1
ATOM 960 N N . LEU A 1 123 ? 4.373 -7.831 -20.582 1.00 97.12 123 LEU A N 1
ATOM 961 C CA . LEU A 1 123 ? 4.247 -6.465 -20.065 1.00 97.12 123 LEU A CA 1
ATOM 962 C C . LEU A 1 123 ? 5.473 -6.008 -19.256 1.00 97.12 123 LEU A C 1
ATOM 964 O O . LEU A 1 123 ? 5.420 -4.998 -18.555 1.00 97.12 123 LEU A O 1
ATOM 968 N N . TYR A 1 124 ? 6.581 -6.747 -19.309 1.00 96.12 124 TYR A N 1
ATOM 969 C CA . TYR A 1 124 ? 7.816 -6.410 -18.601 1.00 96.12 124 TYR A CA 1
ATOM 970 C C . TYR A 1 124 ? 8.996 -6.317 -19.564 1.00 96.12 124 TYR A C 1
ATOM 972 O O . TYR A 1 124 ? 9.282 -7.248 -20.315 1.00 96.12 124 TYR A O 1
ATOM 980 N N . CYS A 1 125 ? 9.729 -5.210 -19.493 1.00 94.38 125 CYS A N 1
ATOM 981 C CA . CYS A 1 125 ? 10.941 -5.004 -20.268 1.00 94.38 125 CYS A CA 1
ATOM 982 C C . CYS A 1 125 ? 12.175 -5.399 -19.448 1.00 94.38 125 CYS A C 1
ATOM 984 O O . CYS A 1 125 ? 12.542 -4.707 -18.498 1.00 94.38 125 CYS A O 1
ATOM 986 N N . ASN A 1 126 ? 12.864 -6.471 -19.851 1.00 91.31 126 ASN A N 1
ATOM 987 C CA . ASN A 1 126 ? 14.066 -6.946 -19.156 1.00 91.31 126 ASN A CA 1
ATOM 988 C C . ASN A 1 126 ? 15.263 -5.988 -19.282 1.00 91.31 126 ASN A C 1
ATOM 990 O O . ASN A 1 126 ? 16.031 -5.871 -18.339 1.00 91.31 126 ASN A O 1
ATOM 994 N N . ALA A 1 127 ? 15.404 -5.264 -20.399 1.00 92.50 127 ALA A N 1
ATOM 995 C CA . ALA A 1 127 ? 16.533 -4.347 -20.605 1.00 92.50 127 ALA A CA 1
ATOM 996 C C . ALA A 1 127 ? 16.430 -3.064 -19.758 1.00 92.50 127 ALA A C 1
ATOM 998 O O . ALA A 1 127 ? 17.436 -2.483 -19.344 1.00 92.50 127 ALA A O 1
ATOM 999 N N . CYS A 1 128 ? 15.202 -2.594 -19.522 1.00 93.50 128 CYS A N 1
ATOM 1000 C CA . CYS A 1 128 ? 14.930 -1.380 -18.753 1.00 93.50 128 CYS A CA 1
ATOM 1001 C C . CYS A 1 128 ? 14.483 -1.664 -17.312 1.00 93.50 128 CYS A C 1
ATOM 1003 O O . CYS A 1 128 ? 14.417 -0.728 -16.525 1.00 93.50 128 CYS A O 1
ATOM 1005 N N . HIS A 1 129 ? 14.177 -2.920 -16.974 1.00 91.81 129 HIS A N 1
ATOM 1006 C CA . HIS A 1 129 ? 13.598 -3.346 -15.697 1.00 91.81 129 HIS A CA 1
ATOM 1007 C C . HIS A 1 129 ? 12.295 -2.623 -15.321 1.00 91.81 129 HIS A C 1
ATOM 1009 O O . HIS A 1 129 ? 12.039 -2.361 -14.146 1.00 91.81 129 HIS A O 1
ATOM 1015 N N . VAL A 1 130 ? 11.454 -2.326 -16.316 1.00 92.38 130 VAL A N 1
ATOM 1016 C CA . VAL A 1 130 ? 10.171 -1.630 -16.122 1.00 92.38 130 VAL A CA 1
ATOM 1017 C C . VAL A 1 130 ? 8.988 -2.520 -16.479 1.00 92.38 130 VAL A C 1
ATOM 1019 O O . VAL A 1 130 ? 9.043 -3.291 -17.439 1.00 92.38 130 VAL A O 1
ATOM 1022 N N . GLN A 1 131 ? 7.912 -2.380 -15.709 1.00 93.94 131 GLN A N 1
ATOM 1023 C CA . GLN A 1 131 ? 6.602 -2.950 -16.003 1.00 93.94 131 GLN A CA 1
ATOM 1024 C C . GLN A 1 131 ? 5.737 -1.908 -16.722 1.00 93.94 131 GLN A C 1
ATOM 1026 O O . GLN A 1 131 ? 5.807 -0.721 -16.411 1.00 93.94 131 GLN A O 1
ATOM 1031 N N . LEU A 1 132 ? 4.936 -2.360 -17.681 1.00 94.94 132 LEU A N 1
ATOM 1032 C CA . LEU A 1 132 ? 4.064 -1.545 -18.523 1.00 94.94 132 LEU A CA 1
ATOM 1033 C C . LEU A 1 132 ? 2.613 -1.991 -18.322 1.00 94.94 132 LEU A C 1
ATOM 1035 O O . LEU A 1 132 ? 2.364 -3.144 -17.968 1.00 94.94 132 LEU A O 1
ATOM 1039 N N . ALA A 1 133 ? 1.647 -1.091 -18.493 1.00 91.94 133 ALA A N 1
ATOM 1040 C CA . ALA A 1 133 ? 0.261 -1.386 -18.133 1.00 91.94 133 ALA A CA 1
ATOM 1041 C C . ALA A 1 133 ? -0.460 -2.229 -19.193 1.00 91.94 133 ALA A C 1
ATOM 1043 O O . ALA A 1 133 ? -1.397 -2.958 -18.874 1.00 91.94 133 ALA A O 1
ATOM 1044 N N . ASN A 1 134 ? -0.058 -2.109 -20.459 1.00 95.38 134 ASN A N 1
ATOM 1045 C CA . ASN A 1 134 ? -0.719 -2.757 -21.588 1.00 95.38 134 ASN A CA 1
ATOM 1046 C C . ASN A 1 134 ? 0.211 -2.881 -22.808 1.00 95.38 134 ASN A C 1
ATOM 1048 O O . ASN A 1 134 ? 1.273 -2.265 -22.878 1.00 95.38 134 ASN A O 1
ATOM 1052 N N . GLU A 1 135 ? -0.227 -3.646 -23.806 1.00 96.12 135 GLU A N 1
ATOM 1053 C CA . GLU A 1 135 ? 0.531 -3.902 -25.037 1.00 96.12 135 GLU A CA 1
ATOM 1054 C C . GLU A 1 135 ? 0.829 -2.635 -25.855 1.00 96.12 135 GLU A C 1
ATOM 1056 O O . GLU A 1 135 ? 1.887 -2.538 -26.481 1.00 96.12 135 GLU A O 1
ATOM 1061 N N . LYS A 1 136 ? -0.059 -1.628 -25.835 1.00 96.94 136 LYS A N 1
ATOM 1062 C CA . LYS A 1 136 ? 0.180 -0.362 -26.552 1.00 96.94 136 LYS A CA 1
ATOM 1063 C C . LYS A 1 136 ? 1.364 0.384 -25.944 1.00 96.94 136 LYS A C 1
ATOM 1065 O O . LYS A 1 136 ? 2.213 0.892 -26.673 1.00 96.94 136 LYS A O 1
ATOM 1070 N N . GLU A 1 137 ? 1.454 0.412 -24.618 1.00 96.62 137 GLU A N 1
ATOM 1071 C CA . GLU A 1 137 ? 2.603 0.979 -23.911 1.00 96.62 137 GLU A CA 1
ATOM 1072 C C . GLU A 1 137 ? 3.886 0.188 -24.167 1.00 96.62 137 GLU A C 1
ATOM 1074 O O . GLU A 1 137 ? 4.940 0.801 -24.318 1.00 96.62 137 GLU A O 1
ATOM 1079 N N . VAL A 1 138 ? 3.810 -1.141 -24.296 1.00 96.44 138 VAL A N 1
ATOM 1080 C CA . VAL A 1 138 ? 4.944 -1.982 -24.727 1.00 96.44 138 VAL A CA 1
ATOM 1081 C C . VAL A 1 138 ? 5.435 -1.579 -26.110 1.00 96.44 138 VAL A C 1
ATOM 1083 O O . VAL A 1 138 ? 6.628 -1.321 -26.282 1.00 96.44 138 VAL A O 1
ATOM 1086 N N . ALA A 1 139 ? 4.536 -1.440 -27.082 1.00 96.25 139 ALA A N 1
ATOM 1087 C CA . ALA A 1 139 ? 4.902 -1.004 -28.425 1.00 96.25 139 ALA A CA 1
ATOM 1088 C C . ALA A 1 139 ? 5.553 0.393 -28.418 1.00 96.25 139 ALA A C 1
ATOM 1090 O O . ALA A 1 139 ? 6.612 0.591 -29.022 1.00 96.25 139 ALA A O 1
ATOM 1091 N N . LEU A 1 140 ? 4.968 1.348 -27.684 1.00 97.00 140 LEU A N 1
ATOM 1092 C CA . LEU A 1 140 ? 5.505 2.707 -27.546 1.00 97.00 140 LEU A CA 1
ATOM 1093 C C . LEU A 1 140 ? 6.873 2.723 -26.851 1.00 97.00 140 LEU A C 1
ATOM 1095 O O . LEU A 1 140 ? 7.793 3.404 -27.311 1.00 97.00 140 LEU A O 1
ATOM 1099 N N . HIS A 1 141 ? 7.026 1.955 -25.771 1.00 96.19 141 HIS A N 1
ATOM 1100 C CA . HIS A 1 141 ? 8.282 1.805 -25.045 1.00 96.19 141 HIS A CA 1
ATOM 1101 C C . HIS A 1 141 ? 9.382 1.270 -25.966 1.00 96.19 141 HIS A C 1
ATOM 1103 O O . HIS A 1 141 ? 10.438 1.895 -26.083 1.00 96.19 141 HIS A O 1
ATOM 1109 N N . ASN A 1 142 ? 9.107 0.174 -26.680 1.00 94.81 142 ASN A N 1
ATOM 1110 C CA . ASN A 1 142 ? 10.059 -0.485 -27.574 1.00 94.81 142 ASN A CA 1
ATOM 1111 C C . ASN A 1 142 ? 10.459 0.407 -28.764 1.00 94.81 142 ASN A C 1
ATOM 1113 O O . ASN A 1 142 ? 11.615 0.414 -29.198 1.00 94.81 142 ASN A O 1
ATOM 1117 N N . ALA A 1 143 ? 9.528 1.217 -29.276 1.00 96.00 143 ALA A N 1
ATOM 1118 C CA . ALA A 1 143 ? 9.806 2.183 -30.336 1.00 96.00 143 ALA A CA 1
ATOM 1119 C C . ALA A 1 143 ? 10.673 3.371 -29.862 1.00 96.00 143 ALA A C 1
ATOM 1121 O O . ALA A 1 143 ? 11.346 4.012 -30.681 1.00 96.00 143 ALA A O 1
ATOM 1122 N N . GLY A 1 144 ? 10.688 3.654 -28.556 1.00 96.12 144 GLY A N 1
ATOM 1123 C CA . GLY A 1 144 ? 11.327 4.817 -27.952 1.00 96.12 144 GLY A CA 1
ATOM 1124 C C . GLY A 1 144 ? 12.857 4.839 -28.062 1.00 96.12 144 GLY A C 1
ATOM 1125 O O . GLY A 1 144 ? 13.550 3.851 -27.819 1.00 96.12 144 GLY A O 1
ATOM 1126 N N . LYS A 1 145 ? 13.420 6.025 -28.341 1.00 96.00 145 LYS A N 1
ATOM 1127 C CA . LYS A 1 145 ? 14.880 6.240 -28.453 1.00 96.00 145 LYS A CA 1
ATOM 1128 C C . LYS A 1 145 ? 15.647 5.816 -27.191 1.00 96.00 145 LYS A C 1
ATOM 1130 O O . LYS A 1 145 ? 16.750 5.285 -27.302 1.00 96.00 145 LYS A O 1
ATOM 1135 N N . LYS A 1 146 ? 15.072 6.051 -26.002 1.00 95.12 146 LYS A N 1
ATOM 1136 C CA . LYS A 1 146 ? 15.672 5.668 -24.709 1.00 95.12 146 LYS A CA 1
ATOM 1137 C C . LYS A 1 146 ? 15.821 4.150 -24.588 1.00 95.12 146 LYS A C 1
ATOM 1139 O O . LYS A 1 146 ? 16.901 3.681 -24.246 1.00 95.12 146 LYS A O 1
ATOM 1144 N N . HIS A 1 147 ? 14.769 3.401 -24.923 1.00 95.50 147 HIS A N 1
ATOM 1145 C CA . HIS A 1 147 ? 14.790 1.942 -24.879 1.00 95.50 147 HIS A CA 1
ATOM 1146 C C . HIS A 1 147 ? 15.791 1.366 -25.885 1.00 95.50 147 HIS A C 1
ATOM 1148 O O . HIS A 1 147 ? 16.664 0.599 -25.499 1.00 95.50 147 HIS A O 1
ATOM 1154 N N . LYS A 1 148 ? 15.749 1.808 -27.150 1.00 94.38 148 LYS A N 1
ATOM 1155 C CA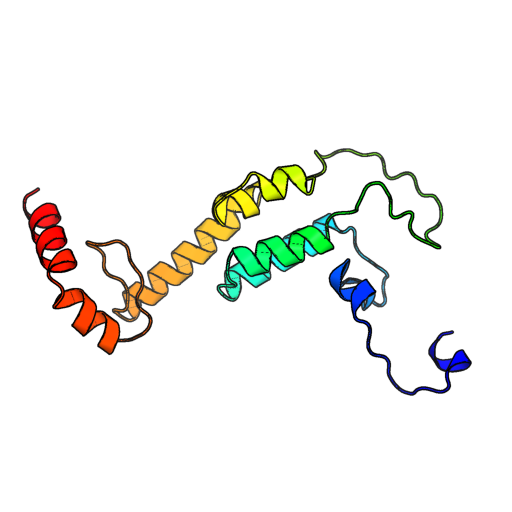 . LYS A 1 148 ? 16.685 1.341 -28.191 1.00 94.38 148 LYS A CA 1
ATOM 1156 C C . LYS A 1 148 ? 18.152 1.537 -27.802 1.00 94.38 148 LYS A C 1
ATOM 1158 O O . LYS A 1 148 ? 18.976 0.663 -28.053 1.00 94.38 148 LYS A O 1
ATOM 1163 N N . ARG A 1 149 ? 18.474 2.666 -27.157 1.00 94.50 149 ARG A N 1
ATOM 1164 C CA . ARG A 1 149 ? 19.809 2.910 -26.592 1.00 94.50 149 ARG A CA 1
ATOM 1165 C C . ARG A 1 149 ? 20.146 1.875 -25.518 1.00 94.50 149 ARG A C 1
ATOM 1167 O O . ARG A 1 149 ? 21.173 1.224 -25.626 1.00 94.50 149 ARG A O 1
ATOM 1174 N N . ARG A 1 150 ? 19.250 1.678 -24.545 1.00 93.94 150 ARG A N 1
ATOM 1175 C CA . ARG A 1 150 ? 19.442 0.719 -23.449 1.00 93.94 150 ARG A CA 1
ATOM 1176 C C . ARG A 1 150 ? 19.651 -0.711 -23.950 1.00 93.94 150 ARG A C 1
ATOM 1178 O O . ARG A 1 150 ? 20.527 -1.392 -23.442 1.00 93.94 150 ARG A O 1
ATOM 1185 N N . VAL A 1 151 ? 18.885 -1.154 -24.949 1.00 92.62 151 VAL A N 1
ATOM 1186 C CA . VAL A 1 151 ? 19.034 -2.493 -25.547 1.00 92.62 151 VAL A CA 1
ATOM 1187 C C . VAL A 1 151 ? 20.415 -2.672 -26.168 1.00 92.62 151 VAL A C 1
ATOM 1189 O O . VAL A 1 151 ? 21.046 -3.698 -25.943 1.00 92.62 151 VAL A O 1
ATOM 1192 N N . ARG A 1 152 ? 20.907 -1.670 -26.905 1.00 91.38 152 ARG A N 1
ATOM 1193 C CA . ARG A 1 152 ? 22.264 -1.707 -27.462 1.00 91.38 152 ARG A CA 1
ATOM 1194 C C . ARG A 1 152 ? 23.323 -1.770 -26.362 1.00 91.38 152 ARG A C 1
ATOM 1196 O O . ARG A 1 152 ? 24.268 -2.529 -26.499 1.00 91.38 152 ARG A O 1
ATOM 1203 N N . ASP A 1 153 ? 23.156 -0.993 -25.296 1.00 90.25 153 ASP A N 1
ATOM 1204 C CA . ASP A 1 153 ? 24.120 -0.952 -24.193 1.00 90.25 153 ASP A CA 1
ATOM 1205 C C . ASP A 1 153 ? 24.158 -2.290 -23.422 1.00 90.25 153 ASP A C 1
ATOM 1207 O O . ASP A 1 153 ? 25.224 -2.724 -23.004 1.00 90.25 153 ASP A O 1
ATOM 1211 N N . VAL A 1 154 ? 23.011 -2.966 -23.265 1.00 86.56 154 VAL A N 1
ATOM 1212 C CA . VAL A 1 154 ? 22.917 -4.285 -22.606 1.00 86.56 154 VAL A CA 1
ATOM 1213 C C . VAL A 1 154 ? 23.405 -5.424 -23.511 1.00 86.56 154 VAL A C 1
ATOM 1215 O O . VAL A 1 154 ? 23.970 -6.381 -23.003 1.00 86.56 154 VAL A O 1
ATOM 1218 N N . GLY A 1 155 ? 23.193 -5.341 -24.829 1.00 72.56 155 GLY A N 1
ATOM 1219 C CA . GLY A 1 155 ? 23.608 -6.372 -25.792 1.00 72.56 155 GLY A CA 1
ATOM 1220 C C . GLY A 1 155 ? 25.046 -6.249 -26.314 1.00 72.56 155 GLY A C 1
ATOM 1221 O O . GLY A 1 155 ? 25.455 -7.070 -27.126 1.00 72.56 155 GLY A O 1
ATOM 1222 N N . ALA A 1 156 ? 25.786 -5.213 -25.910 1.00 60.94 156 ALA A N 1
ATOM 1223 C CA . ALA A 1 156 ? 27.200 -5.013 -26.247 1.00 60.94 156 ALA A CA 1
ATOM 1224 C C . ALA A 1 156 ? 28.168 -5.555 -25.171 1.00 60.94 156 ALA A C 1
ATOM 1226 O O . ALA A 1 156 ? 29.378 -5.353 -25.287 1.00 60.94 156 ALA A O 1
ATOM 1227 N N . LEU A 1 157 ? 27.626 -6.202 -24.135 1.00 50.56 157 LEU A N 1
ATOM 1228 C CA . LEU A 1 157 ? 28.328 -6.966 -23.099 1.00 50.56 157 LEU A CA 1
ATOM 1229 C C . LEU A 1 157 ? 28.172 -8.463 -23.379 1.00 50.56 157 LEU A C 1
ATOM 1231 O O . LEU A 1 157 ? 29.134 -9.201 -23.081 1.00 50.56 157 LEU A O 1
#

Radius of gyration: 21.99 Å; chains: 1; bounding box: 61×28×63 Å

Secondary structure (DSSP, 8-state):
-HHHHH--S-----HHHHH-GGGG-TT-PPPHHHHHHHHHHHHHHTT--HHHHHHHHHHHSPPTT---TT---------S----HHHHHH--SHHHHHHTTT-HHHHHHHHHHHHHHHHHTT-EETTTTEE-SSHHHHHHHHHSHHHHHHHHHHHT-